Protein AF-A0A3D1DGH7-F1 (afdb_monomer)

pLDDT: mean 89.01, std 10.64, range [47.62, 97.88]

Solvent-accessible surface area (backbone atoms only — not comparable to full-atom values): 8195 Å² total; per-residue (Å²): 130,87,53,72,66,58,54,51,52,53,53,51,53,52,49,51,53,50,54,52,51,50,49,55,61,70,40,53,89,80,50,57,68,68,59,50,53,54,52,52,51,52,50,51,51,48,53,52,53,51,48,69,57,46,53,30,54,73,70,32,70,69,48,31,49,52,50,51,40,53,49,51,52,54,52,47,53,53,50,25,61,77,70,55,45,67,74,45,53,69,57,52,50,50,52,54,49,41,50,51,51,46,40,50,25,57,70,72,54,30,69,90,38,70,58,44,70,44,46,59,60,51,42,52,51,46,48,55,61,68,44,57,86,67,65,70,74,81,89,57,89,76,79,124

Sequence (144 aa):
MAHPLSVTIVVGVVAGLVVSGAFIVALKRRISDDIYHAAFRRWRSWCWLVGVIFLPVLAGALPTMLAVMVLSLLCFREYARATGLFREKTICAVVSLGILLVAFAAVDHWQDDRLFFALGPLVGALIVVVSIPSDRPRGFIQRV

Secondary structure (DSSP, 8-state):
---HHHHHHHHHHHHHHHHHHHHHHHHTTTS-HHHHHHHHHHHHHHHHHHHHHHHHHHH-HHHHHHHHHHHHHHHHHHHHHHHSGGG-HHHHHHHHHHHHHHHHHHHTTTTSSHHHHHHHHHHHHHHHHHHGGG---TTS----

Foldseek 3Di:
DDDPVVVVVLVVLVVVLVVQVVVLVVCCVVDDPVVSVVSVVVSVVSVVVCCLQVVQVVVDQLSNLVSVLVVQLVVVVVVCVVVVVVVVVVLVVLSNVLSVQLSVCSVVVCVVPCCNVVSVVVSVVVSVVVCVVVDDCPPPPPPD

Radius of gyration: 22.81 Å; Cα contacts (8 Å, |Δi|>4): 65; chains: 1; bounding box: 40×58×62 Å

Mean predicted aligned error: 7.16 Å

Structure (mmCIF, N/CA/C/O backbone):
data_AF-A0A3D1DGH7-F1
#
_entry.id   AF-A0A3D1DGH7-F1
#
loop_
_atom_site.group_PDB
_atom_site.id
_atom_site.type_symbol
_atom_site.label_atom_id
_atom_site.label_alt_id
_atom_site.label_comp_id
_atom_site.label_asym_id
_atom_site.label_entity_id
_atom_site.label_seq_id
_atom_site.pdbx_PDB_ins_code
_atom_site.Cartn_x
_atom_site.Cartn_y
_atom_site.Cartn_z
_atom_site.occupancy
_atom_site.B_iso_or_equiv
_atom_site.auth_seq_id
_atom_site.auth_comp_id
_atom_site.auth_asym_id
_atom_site.auth_atom_id
_atom_site.pdbx_PDB_model_num
ATOM 1 N N . MET A 1 1 ? 4.774 -23.389 4.382 1.00 47.62 1 MET A N 1
ATOM 2 C CA . MET A 1 1 ? 4.730 -23.418 5.862 1.00 47.62 1 MET A CA 1
ATOM 3 C C . MET A 1 1 ? 4.696 -21.977 6.350 1.00 47.62 1 MET A C 1
ATOM 5 O O . MET A 1 1 ? 5.500 -21.194 5.861 1.00 47.62 1 MET A O 1
ATOM 9 N N . ALA A 1 2 ? 3.736 -21.589 7.196 1.00 61.38 2 ALA A N 1
ATOM 10 C CA . ALA A 1 2 ? 3.650 -20.209 7.683 1.00 61.38 2 ALA A CA 1
ATOM 11 C C . ALA A 1 2 ? 4.898 -19.876 8.516 1.00 61.38 2 ALA A C 1
ATOM 13 O O . ALA A 1 2 ? 5.237 -20.617 9.437 1.00 61.38 2 ALA A O 1
ATOM 14 N N . HIS A 1 3 ? 5.602 -18.800 8.161 1.00 72.81 3 HIS A N 1
ATOM 15 C CA . HIS A 1 3 ? 6.786 -18.361 8.895 1.00 72.81 3 HIS A CA 1
ATOM 16 C C . HIS A 1 3 ? 6.374 -17.993 10.334 1.00 72.81 3 HIS A C 1
ATOM 18 O O . HIS A 1 3 ? 5.372 -17.299 10.506 1.00 72.81 3 HIS A O 1
ATOM 24 N N . PRO A 1 4 ? 7.114 -18.396 11.381 1.00 81.88 4 PRO A N 1
ATOM 25 C CA . PRO A 1 4 ? 6.707 -18.163 12.774 1.00 81.88 4 PRO A CA 1
ATOM 26 C C . PRO A 1 4 ? 6.418 -16.683 13.068 1.00 81.88 4 PRO A C 1
ATOM 28 O O . PRO A 1 4 ? 5.487 -16.353 13.795 1.00 81.88 4 PRO A O 1
ATOM 31 N N . LEU A 1 5 ? 7.156 -15.779 12.417 1.00 84.62 5 LEU A N 1
ATOM 32 C CA . LEU A 1 5 ? 6.929 -14.336 12.506 1.00 84.62 5 LEU A CA 1
ATOM 33 C C . LEU A 1 5 ? 5.546 -13.891 11.996 1.00 84.62 5 LEU A C 1
ATOM 35 O O . LEU A 1 5 ? 4.919 -13.045 12.629 1.00 84.62 5 LEU A O 1
ATOM 39 N N . SER A 1 6 ? 5.058 -14.431 10.871 1.00 84.19 6 SER A N 1
ATOM 40 C CA . SER A 1 6 ? 3.774 -13.993 10.305 1.00 84.19 6 SER A CA 1
ATOM 41 C C . SER A 1 6 ? 2.611 -14.403 11.202 1.00 84.19 6 SER A C 1
ATOM 43 O O . SER A 1 6 ? 1.697 -13.610 11.418 1.00 84.19 6 SER A O 1
ATOM 45 N N . VAL A 1 7 ? 2.693 -15.590 11.806 1.00 86.75 7 VAL A N 1
ATOM 46 C CA . VAL A 1 7 ? 1.722 -16.056 12.803 1.00 86.75 7 VAL A CA 1
ATOM 47 C C . VAL A 1 7 ? 1.716 -15.131 14.020 1.00 86.75 7 VAL A C 1
ATOM 49 O O . VAL A 1 7 ? 0.651 -14.667 14.419 1.00 86.75 7 VAL A O 1
ATOM 52 N N . THR A 1 8 ? 2.888 -14.795 14.569 1.00 90.62 8 THR A N 1
ATOM 53 C CA . THR A 1 8 ? 2.998 -13.898 15.732 1.00 90.62 8 THR A CA 1
ATOM 54 C C . THR A 1 8 ? 2.403 -12.519 15.457 1.00 90.62 8 THR A C 1
ATOM 56 O O . THR A 1 8 ? 1.657 -11.999 16.286 1.00 90.62 8 THR A O 1
ATOM 59 N N . ILE A 1 9 ? 2.681 -11.935 14.287 1.00 91.25 9 ILE A N 1
ATOM 60 C CA . ILE A 1 9 ? 2.130 -10.629 13.898 1.00 91.25 9 ILE A CA 1
ATOM 61 C C . ILE A 1 9 ? 0.606 -10.702 13.794 1.00 91.25 9 ILE A C 1
ATOM 63 O O . ILE A 1 9 ? -0.090 -9.858 14.359 1.00 91.25 9 ILE A O 1
ATOM 67 N N . VAL A 1 10 ? 0.077 -11.712 13.102 1.00 91.94 10 VAL A N 1
ATOM 68 C CA . VAL A 1 10 ? -1.368 -11.847 12.887 1.00 91.94 10 VAL A CA 1
ATOM 69 C C . VAL A 1 10 ? -2.093 -12.047 14.212 1.00 91.94 10 VAL A C 1
ATOM 71 O O . VAL A 1 10 ? -3.051 -11.328 14.494 1.00 91.94 10 VAL A O 1
ATOM 74 N N . VAL A 1 11 ? -1.608 -12.957 15.058 1.00 93.38 11 VAL A N 1
ATOM 75 C CA . VAL A 1 11 ? -2.185 -13.206 16.385 1.00 93.38 11 VAL A CA 1
ATOM 76 C C . VAL A 1 11 ? -2.110 -11.952 17.253 1.00 93.38 11 VAL A C 1
ATOM 78 O O . VAL A 1 11 ? -3.110 -11.589 17.865 1.00 93.38 11 VAL A O 1
ATOM 81 N N . GLY A 1 12 ? -0.972 -11.253 17.272 1.00 94.69 12 GLY A N 1
ATOM 82 C CA . GLY A 1 12 ? -0.799 -10.028 18.053 1.00 94.69 12 GLY A CA 1
ATOM 83 C C . GLY A 1 12 ? -1.758 -8.913 17.633 1.00 94.69 12 GLY A C 1
ATOM 84 O O . GLY A 1 12 ? -2.406 -8.298 18.481 1.00 94.69 12 GLY A O 1
ATOM 85 N N . VAL A 1 13 ? -1.911 -8.682 16.327 1.00 94.94 13 VAL A N 1
ATOM 86 C CA . VAL A 1 13 ? -2.826 -7.658 15.800 1.00 94.94 13 VAL A CA 1
ATOM 87 C C . VAL A 1 13 ? -4.285 -8.029 16.069 1.00 94.94 13 VAL A C 1
ATOM 89 O O . VAL A 1 13 ? -5.056 -7.180 16.521 1.00 94.94 13 VAL A O 1
ATOM 92 N N . VAL A 1 14 ? -4.672 -9.290 15.855 1.00 94.50 14 VAL A N 1
ATOM 93 C CA . VAL A 1 14 ? -6.036 -9.763 16.140 1.00 94.50 14 VAL A CA 1
ATOM 94 C C . VAL A 1 14 ? -6.341 -9.657 17.634 1.00 94.50 14 VAL A C 1
ATOM 96 O O . VAL A 1 14 ? -7.384 -9.118 18.001 1.00 94.50 14 VAL A O 1
ATOM 99 N N . ALA A 1 15 ? -5.421 -10.081 18.502 1.00 95.25 15 ALA A N 1
ATOM 100 C CA . ALA A 1 15 ? -5.565 -9.942 19.948 1.00 95.25 15 ALA A CA 1
ATOM 101 C C . ALA A 1 15 ? -5.713 -8.469 20.357 1.00 95.25 15 ALA A C 1
ATOM 103 O O . ALA A 1 15 ? -6.616 -8.137 21.122 1.00 95.25 15 ALA A O 1
ATOM 104 N N . GLY A 1 16 ? -4.904 -7.566 19.795 1.00 94.81 16 GLY A N 1
ATOM 105 C CA . GLY A 1 16 ? -5.017 -6.126 20.036 1.00 94.81 16 GLY A CA 1
ATOM 106 C C . GLY A 1 16 ? -6.376 -5.547 19.622 1.00 94.81 16 GLY A C 1
ATOM 107 O O . GLY A 1 16 ? -6.968 -4.760 20.365 1.00 94.81 16 GLY A O 1
ATOM 108 N N . LEU A 1 17 ? -6.924 -5.966 18.476 1.00 95.25 17 LEU A N 1
ATOM 109 C CA . LEU A 1 17 ? -8.265 -5.559 18.034 1.00 95.25 17 LEU A CA 1
ATOM 110 C C . LEU A 1 17 ? -9.369 -6.101 18.948 1.00 95.25 17 LEU A C 1
ATOM 112 O O . LEU A 1 17 ? -10.305 -5.367 19.267 1.00 95.25 17 LEU A O 1
ATOM 116 N N . VAL A 1 18 ? -9.259 -7.351 19.398 1.00 95.62 18 VAL A N 1
ATOM 117 C CA . VAL A 1 18 ? -10.230 -7.963 20.316 1.00 95.62 18 VAL A CA 1
ATOM 118 C C . VAL A 1 18 ? -10.194 -7.273 21.678 1.00 95.62 18 VAL A C 1
ATOM 120 O O . VAL A 1 18 ? -11.240 -6.871 22.181 1.00 95.62 18 VAL A O 1
ATOM 123 N N . VAL A 1 19 ? -9.004 -7.069 22.250 1.00 96.50 19 VAL A N 1
ATOM 124 C CA . VAL A 1 19 ? -8.829 -6.405 23.552 1.00 96.50 19 VAL A CA 1
ATOM 125 C C . VAL A 1 19 ? -9.321 -4.961 23.497 1.00 96.50 19 VAL A C 1
ATOM 127 O O . VAL A 1 19 ? -10.076 -4.538 24.371 1.00 96.50 19 VAL A O 1
ATOM 130 N N . SER A 1 20 ? -8.960 -4.206 22.454 1.00 93.81 20 SER A N 1
ATOM 131 C CA . SER A 1 20 ? -9.435 -2.825 22.294 1.00 93.81 20 SER A CA 1
ATOM 132 C C . SER A 1 20 ? -10.952 -2.749 22.100 1.00 93.81 20 SER A C 1
ATOM 134 O O . SER A 1 20 ? -11.599 -1.909 22.722 1.00 93.81 20 SER A O 1
ATOM 136 N N . GLY A 1 21 ? -11.543 -3.655 21.315 1.00 93.56 21 GLY A N 1
ATOM 137 C CA . GLY A 1 21 ? -12.995 -3.745 21.142 1.00 93.56 21 GLY A CA 1
ATOM 138 C C . GLY A 1 21 ? -13.716 -4.081 22.449 1.00 93.56 21 GLY A C 1
ATOM 139 O O . GLY A 1 21 ? -14.680 -3.407 22.815 1.00 93.56 21 GLY A O 1
ATOM 140 N N . ALA A 1 22 ? -13.210 -5.064 23.199 1.00 94.31 22 ALA A N 1
ATOM 141 C CA . ALA A 1 22 ? -13.740 -5.439 24.507 1.00 94.31 22 ALA A CA 1
ATOM 142 C C . ALA A 1 22 ? -13.673 -4.272 25.503 1.00 94.31 22 ALA A C 1
ATOM 144 O O . ALA A 1 22 ? -14.641 -4.015 26.218 1.00 94.31 22 ALA A O 1
ATOM 145 N N . PHE A 1 23 ? -12.570 -3.519 25.506 1.00 94.12 23 PHE A N 1
ATOM 146 C CA . PHE A 1 23 ? -12.403 -2.350 26.367 1.00 94.12 23 PHE A CA 1
ATOM 147 C C . PHE A 1 23 ? -13.393 -1.227 26.026 1.00 94.12 23 PHE A C 1
ATOM 149 O O . PHE A 1 23 ? -14.012 -0.659 26.926 1.00 94.12 23 PHE A O 1
ATOM 156 N N . ILE A 1 24 ? -13.615 -0.952 24.735 1.00 92.75 24 ILE A N 1
ATOM 157 C CA . ILE A 1 24 ? -14.610 0.034 24.278 1.00 92.75 24 ILE A CA 1
ATOM 158 C C . ILE A 1 24 ? -16.019 -0.360 24.742 1.00 92.75 24 ILE A C 1
ATOM 160 O O . ILE A 1 24 ? -16.752 0.478 25.267 1.00 92.75 24 ILE A O 1
ATOM 164 N N . VAL A 1 25 ? -16.395 -1.635 24.600 1.00 92.88 25 VAL A N 1
ATOM 165 C CA . VAL A 1 25 ? -17.708 -2.138 25.040 1.00 92.88 25 VAL A CA 1
ATOM 166 C C . VAL A 1 25 ? -17.848 -2.082 26.563 1.00 92.88 25 VAL A C 1
ATOM 168 O O . VAL A 1 25 ? -18.885 -1.644 27.063 1.00 92.88 25 VAL A O 1
ATOM 171 N N . ALA A 1 26 ? -16.808 -2.458 27.312 1.00 92.88 26 ALA A N 1
ATOM 172 C CA . ALA A 1 26 ? -16.805 -2.408 28.774 1.00 92.88 26 ALA A CA 1
ATOM 173 C C . ALA A 1 26 ? -16.954 -0.974 29.312 1.00 92.88 26 ALA A C 1
ATOM 175 O O . ALA A 1 26 ? -17.632 -0.746 30.316 1.00 92.88 26 ALA A O 1
ATOM 176 N N . LEU A 1 27 ? -16.369 0.007 28.621 1.00 92.12 27 LEU A N 1
ATOM 177 C CA . LEU A 1 27 ? -16.458 1.417 28.989 1.00 92.12 27 LEU A CA 1
ATOM 178 C C . LEU A 1 27 ? -17.777 2.086 28.602 1.00 92.12 27 LEU A C 1
ATOM 180 O O . LEU A 1 27 ? -18.009 3.198 29.066 1.00 92.12 27 LEU A O 1
ATOM 184 N N . LYS A 1 28 ? -18.669 1.432 27.845 1.00 90.25 28 LYS A N 1
ATOM 185 C CA . LYS A 1 28 ? -19.933 2.022 27.362 1.00 90.25 28 LYS A CA 1
ATOM 186 C C . LYS A 1 28 ? -20.753 2.711 28.459 1.00 90.25 28 LYS A C 1
ATOM 188 O O . LYS A 1 28 ? -21.350 3.744 28.212 1.00 90.25 28 LYS A O 1
ATOM 193 N N . ARG A 1 29 ? -20.780 2.155 29.677 1.00 88.94 29 ARG A N 1
ATOM 194 C CA . ARG A 1 29 ? -21.533 2.724 30.815 1.00 88.94 29 ARG A CA 1
ATOM 195 C C . ARG A 1 29 ? -20.802 3.847 31.563 1.00 88.94 29 ARG A C 1
ATOM 197 O O . ARG A 1 29 ? -21.394 4.456 32.445 1.00 88.94 29 ARG A O 1
ATOM 204 N N . ARG A 1 30 ? -19.517 4.073 31.278 1.00 89.94 30 ARG A N 1
ATOM 205 C CA . ARG A 1 30 ? -18.646 5.034 31.980 1.00 89.94 30 ARG A CA 1
ATOM 206 C C . ARG A 1 30 ? -18.278 6.263 31.146 1.00 89.94 30 ARG A C 1
ATOM 208 O O . ARG A 1 30 ? -17.662 7.174 31.688 1.00 89.94 30 ARG A O 1
ATOM 215 N N . ILE A 1 31 ? -18.605 6.284 29.856 1.00 91.06 31 ILE A N 1
ATOM 216 C CA . ILE A 1 31 ? -18.267 7.373 28.928 1.00 91.06 31 ILE A CA 1
ATOM 217 C C . ILE A 1 31 ? -19.531 7.929 28.275 1.00 91.06 31 ILE A C 1
ATOM 219 O O . ILE A 1 31 ? -20.557 7.253 28.251 1.00 91.06 31 ILE A O 1
ATOM 223 N N . SER A 1 32 ? -19.460 9.153 27.743 1.00 90.56 32 SER A N 1
ATOM 224 C CA . SER A 1 32 ? -20.572 9.720 26.976 1.00 90.56 32 SER A CA 1
ATOM 225 C C . SER A 1 32 ? -20.784 8.960 25.666 1.00 90.56 32 SER A C 1
ATOM 227 O O . SER A 1 32 ? -19.839 8.413 25.080 1.00 90.56 32 SER A O 1
ATOM 229 N N . ASP A 1 33 ? -22.027 8.959 25.182 1.00 90.38 33 ASP A N 1
ATOM 230 C CA . ASP A 1 33 ? -22.387 8.262 23.948 1.00 90.38 33 ASP A CA 1
ATOM 231 C C . ASP A 1 33 ? -21.597 8.775 22.736 1.00 90.38 33 ASP A C 1
ATOM 233 O O . ASP A 1 33 ? -21.174 7.965 21.907 1.00 90.38 33 ASP A O 1
ATOM 237 N N . ASP A 1 34 ? -21.304 10.076 22.667 1.00 92.31 34 ASP A N 1
ATOM 238 C CA . ASP A 1 34 ? -20.511 10.670 21.583 1.00 92.31 34 ASP A CA 1
ATOM 239 C C . ASP A 1 34 ? -19.095 10.082 21.513 1.00 92.31 34 ASP A C 1
ATOM 241 O O . ASP A 1 34 ? -18.621 9.684 20.443 1.00 92.31 34 ASP A O 1
ATOM 245 N N . ILE A 1 35 ? -18.428 9.964 22.668 1.00 91.12 35 ILE A N 1
ATOM 246 C CA . ILE A 1 35 ? -17.076 9.401 22.763 1.00 91.12 35 ILE A CA 1
A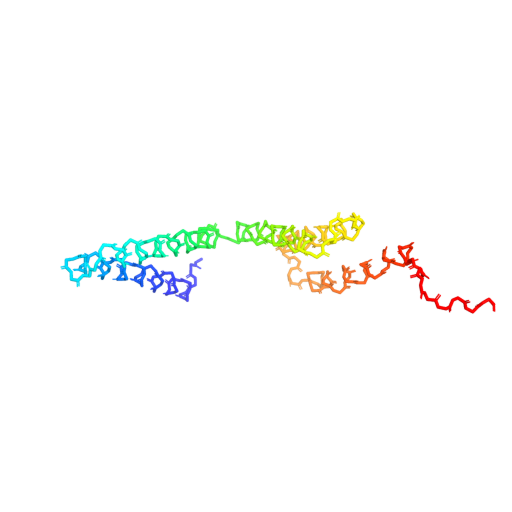TOM 247 C C . ILE A 1 35 ? -17.108 7.913 22.409 1.00 91.12 35 ILE A C 1
ATOM 249 O O . ILE A 1 35 ? -16.256 7.444 21.649 1.00 91.12 35 ILE A O 1
ATOM 253 N N . TYR A 1 36 ? -18.108 7.175 22.901 1.00 92.94 36 TYR A N 1
ATOM 254 C CA . TYR A 1 36 ? -18.289 5.764 22.564 1.00 92.94 36 TYR A CA 1
ATOM 255 C C . TYR A 1 36 ? -18.464 5.564 21.053 1.00 92.94 36 TYR A C 1
ATOM 257 O O . TYR A 1 36 ? -17.777 4.735 20.455 1.00 92.94 36 TYR A O 1
ATOM 265 N N . HIS A 1 37 ? -19.334 6.346 20.407 1.00 92.56 37 HIS A N 1
ATOM 266 C CA . HIS A 1 37 ? -19.611 6.221 18.974 1.00 92.56 37 HIS A CA 1
ATOM 267 C C . HIS A 1 37 ? -18.391 6.592 18.125 1.00 92.56 37 HIS A C 1
ATOM 269 O O . HIS A 1 37 ? -18.108 5.917 17.128 1.00 92.56 37 HIS A O 1
ATOM 275 N N . ALA A 1 38 ? -17.634 7.620 18.517 1.00 93.88 38 ALA A N 1
ATOM 276 C CA . ALA A 1 38 ? -16.388 7.992 17.854 1.00 93.88 38 ALA A CA 1
ATOM 277 C C . ALA A 1 38 ? -15.319 6.891 17.984 1.00 93.88 38 ALA A C 1
ATOM 279 O O . ALA A 1 38 ? -14.721 6.486 16.979 1.00 93.88 38 ALA A O 1
ATOM 280 N N . ALA A 1 39 ? -15.119 6.356 19.193 1.00 93.38 39 ALA A N 1
ATOM 281 C CA . ALA A 1 39 ? -14.173 5.273 19.455 1.00 93.38 39 ALA A CA 1
ATOM 282 C C . ALA A 1 39 ? -14.548 3.998 18.688 1.00 93.38 39 ALA A C 1
ATOM 284 O O . ALA A 1 39 ? -13.706 3.412 18.005 1.00 93.38 39 ALA A O 1
ATOM 285 N N . PHE A 1 40 ? -15.824 3.612 18.722 1.00 94.06 40 PHE A N 1
ATOM 286 C CA . PHE A 1 40 ? -16.324 2.432 18.025 1.00 94.06 40 PHE A CA 1
ATOM 287 C C . PHE A 1 40 ? -16.216 2.572 16.502 1.00 94.06 40 PHE A C 1
ATOM 289 O O . PHE A 1 40 ? -15.829 1.626 15.815 1.00 94.06 40 PHE A O 1
ATOM 296 N N . ARG A 1 41 ? -16.475 3.769 15.952 1.00 95.00 41 ARG A N 1
ATOM 297 C CA . ARG A 1 41 ? -16.282 4.046 14.520 1.00 95.00 41 ARG A CA 1
ATOM 298 C C . ARG A 1 41 ? -14.821 3.874 14.114 1.00 95.00 41 ARG A C 1
ATOM 300 O O . ARG A 1 41 ? -14.562 3.239 13.095 1.00 95.00 41 ARG A O 1
ATOM 307 N N . ARG A 1 42 ? -13.879 4.386 14.912 1.00 95.62 42 ARG A N 1
ATOM 308 C CA . ARG A 1 42 ? -12.437 4.251 14.657 1.00 95.62 42 ARG A CA 1
ATOM 309 C C . ARG A 1 42 ? -11.978 2.799 14.762 1.00 95.62 42 ARG A C 1
ATOM 311 O O . ARG A 1 42 ? -11.268 2.339 13.874 1.00 95.62 42 ARG A O 1
ATOM 318 N N . TRP A 1 43 ? -12.411 2.078 15.795 1.00 96.25 43 TRP A N 1
ATOM 319 C CA . TRP A 1 43 ? -12.129 0.649 15.956 1.00 96.25 43 TRP A CA 1
ATOM 320 C C . TRP A 1 43 ? -12.628 -0.155 14.752 1.00 96.25 43 TRP A C 1
ATOM 322 O O . TRP A 1 43 ? -11.857 -0.893 14.146 1.00 96.25 43 TRP A O 1
ATOM 332 N N . ARG A 1 44 ? -13.870 0.081 14.313 1.00 96.19 44 ARG A N 1
ATOM 333 C CA . ARG A 1 44 ? -14.434 -0.572 13.126 1.00 96.19 44 ARG A CA 1
ATOM 334 C C . ARG A 1 44 ? -13.630 -0.269 11.859 1.00 96.19 44 ARG A C 1
ATOM 336 O O . ARG A 1 44 ? -13.413 -1.175 11.060 1.00 96.19 44 ARG A O 1
ATOM 343 N N . SER A 1 45 ? -13.167 0.969 11.675 1.00 96.81 45 SER A N 1
ATOM 344 C CA . SER A 1 45 ? -12.285 1.321 10.552 1.00 96.81 45 SER A CA 1
ATOM 345 C C . SER A 1 45 ? -10.955 0.564 10.600 1.00 96.81 45 SER A C 1
ATOM 347 O O . SER A 1 45 ? -10.494 0.092 9.565 1.00 96.81 45 SER A O 1
ATOM 349 N N . TRP A 1 46 ? -10.360 0.395 11.784 1.00 96.69 46 TRP A N 1
ATOM 350 C CA . TRP A 1 46 ? -9.149 -0.414 11.954 1.00 96.69 46 TRP A CA 1
ATOM 351 C C . TRP A 1 46 ? -9.387 -1.896 11.671 1.00 96.69 46 TRP A C 1
ATOM 353 O O . TRP A 1 46 ? -8.553 -2.511 11.016 1.00 96.69 46 TRP A O 1
ATOM 363 N N . CYS A 1 47 ? -10.525 -2.461 12.085 1.00 95.31 47 CYS A N 1
ATOM 364 C CA . CYS A 1 47 ? -10.886 -3.837 11.737 1.00 95.31 47 CYS A CA 1
ATOM 365 C C . CYS A 1 47 ? -10.962 -4.034 10.220 1.00 95.31 47 CYS A C 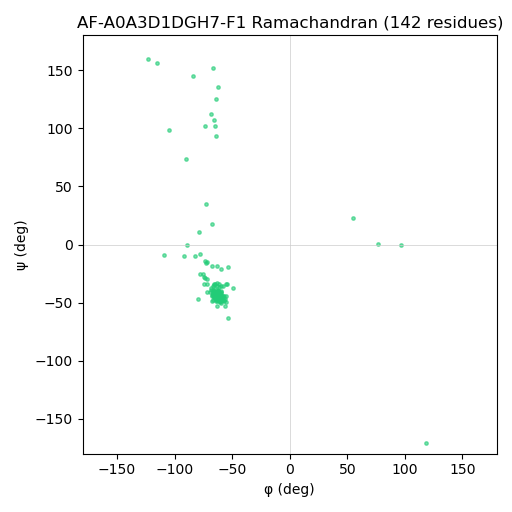1
ATOM 367 O O . CYS A 1 47 ? -10.413 -5.003 9.702 1.00 95.31 47 CYS A O 1
ATOM 369 N N . TRP A 1 48 ? -11.591 -3.095 9.504 1.00 97.00 48 TRP A N 1
ATOM 370 C CA . TRP A 1 48 ? -11.631 -3.122 8.042 1.00 97.00 48 TRP A CA 1
ATOM 371 C C . TRP A 1 48 ? -10.241 -3.003 7.422 1.00 97.00 48 TRP A C 1
ATOM 373 O O . TRP A 1 48 ? -9.903 -3.796 6.550 1.00 97.00 48 TRP A O 1
ATOM 383 N N . LEU A 1 49 ? -9.422 -2.057 7.889 1.00 94.00 49 LEU A N 1
ATOM 384 C CA . LEU A 1 49 ? -8.067 -1.848 7.379 1.00 94.00 49 LEU A CA 1
ATOM 385 C C . LEU A 1 49 ? -7.200 -3.097 7.573 1.00 94.00 49 LEU A C 1
ATOM 387 O O . LEU A 1 49 ? -6.571 -3.560 6.626 1.00 94.00 49 LEU A O 1
ATOM 391 N N . VAL A 1 50 ? -7.210 -3.678 8.775 1.00 94.81 50 VAL A N 1
ATOM 392 C CA . VAL A 1 50 ? -6.474 -4.914 9.072 1.00 94.81 50 VAL A CA 1
ATOM 393 C C . VAL A 1 50 ? -6.980 -6.061 8.208 1.00 94.81 50 VAL A C 1
ATOM 395 O O . VAL A 1 50 ? -6.166 -6.769 7.626 1.00 94.81 50 VAL A O 1
ATOM 398 N N . GLY A 1 51 ? -8.298 -6.222 8.066 1.00 93.12 51 GLY A N 1
ATOM 399 C CA . GLY A 1 51 ? -8.880 -7.251 7.206 1.00 93.12 51 GLY A CA 1
ATOM 400 C C . GLY A 1 51 ? -8.424 -7.121 5.752 1.00 93.12 51 GLY A C 1
ATOM 401 O O . GLY A 1 51 ? -7.956 -8.094 5.170 1.00 93.12 51 GLY A O 1
ATOM 402 N N . VAL A 1 52 ? -8.483 -5.914 5.187 1.00 94.75 52 VAL A N 1
ATOM 403 C CA . VAL A 1 52 ? -8.070 -5.637 3.800 1.00 94.75 52 VAL A CA 1
ATOM 404 C C . VAL A 1 52 ? -6.580 -5.908 3.573 1.00 94.75 52 VAL A C 1
ATOM 406 O O . VAL A 1 52 ? -6.213 -6.346 2.488 1.00 94.75 52 VAL A O 1
ATOM 409 N N . ILE A 1 53 ? -5.724 -5.691 4.576 1.00 92.38 53 ILE A N 1
ATOM 410 C CA . ILE A 1 53 ? -4.285 -5.981 4.477 1.00 92.38 53 ILE A CA 1
ATOM 411 C C . ILE A 1 53 ? -4.003 -7.473 4.680 1.00 92.38 53 ILE A C 1
ATOM 413 O O . ILE A 1 53 ? -3.245 -8.069 3.922 1.00 92.38 53 ILE A O 1
ATOM 417 N N . PHE A 1 54 ? -4.589 -8.094 5.703 1.00 92.56 54 PHE A N 1
ATOM 418 C CA . PHE A 1 54 ? -4.265 -9.472 6.075 1.00 92.56 54 PHE A CA 1
ATOM 419 C C . PHE A 1 54 ? -4.851 -10.495 5.113 1.00 92.56 54 PHE A C 1
ATOM 421 O O . PHE A 1 54 ? -4.210 -11.510 4.866 1.00 92.56 54 PHE A O 1
ATOM 428 N N . LEU A 1 55 ? -6.034 -10.244 4.550 1.00 91.75 55 LEU A N 1
ATOM 429 C CA . LEU A 1 55 ? -6.697 -11.176 3.640 1.00 91.75 55 LEU A CA 1
ATOM 430 C C . LEU A 1 55 ? -5.815 -11.560 2.434 1.00 91.75 55 LEU A C 1
ATOM 432 O O . LEU A 1 55 ? -5.588 -12.757 2.254 1.00 91.75 55 LEU A O 1
ATOM 436 N N . PRO A 1 56 ? -5.250 -10.622 1.646 1.00 92.56 56 PRO A N 1
ATOM 437 C CA . PRO A 1 56 ? -4.364 -10.988 0.542 1.00 92.56 56 PRO A CA 1
ATOM 438 C C . PRO A 1 56 ? -3.045 -11.613 1.023 1.00 92.56 56 PRO A C 1
ATOM 440 O O . PRO A 1 56 ? -2.576 -12.562 0.402 1.00 92.56 56 PRO A O 1
ATOM 443 N N . VAL A 1 57 ? -2.489 -11.153 2.151 1.00 90.69 57 VAL A N 1
ATOM 444 C CA . VAL A 1 57 ? -1.236 -11.689 2.721 1.00 90.69 57 VAL A CA 1
ATOM 445 C C . VAL A 1 57 ? -1.379 -13.151 3.139 1.00 90.69 57 VAL A C 1
ATOM 447 O O . VAL A 1 57 ? -0.515 -13.976 2.848 1.00 90.69 57 VAL A O 1
ATOM 450 N N . LEU A 1 58 ? -2.485 -13.491 3.799 1.00 88.69 58 LEU A N 1
ATOM 451 C CA . LEU A 1 58 ? -2.776 -14.853 4.241 1.00 88.69 58 LEU A CA 1
ATOM 452 C C . LEU A 1 58 ? -3.193 -15.770 3.087 1.00 88.69 58 LEU A C 1
ATOM 454 O O . LEU A 1 58 ? -2.948 -16.971 3.159 1.00 88.69 58 LEU A O 1
ATOM 458 N N . ALA A 1 59 ? -3.779 -15.219 2.020 1.00 90.06 59 ALA A N 1
ATOM 459 C CA . ALA A 1 59 ? -4.130 -15.968 0.814 1.00 90.06 59 ALA A CA 1
ATOM 460 C C . ALA A 1 59 ? -2.902 -16.372 -0.029 1.00 90.06 59 ALA A C 1
ATOM 462 O O . ALA A 1 59 ? -3.011 -17.253 -0.881 1.00 90.06 59 ALA A O 1
ATOM 463 N N . GLY A 1 60 ? -1.734 -15.768 0.216 1.00 88.62 60 GLY A N 1
ATOM 464 C CA . GLY A 1 60 ? -0.454 -16.161 -0.374 1.00 88.62 60 GLY A CA 1
ATOM 465 C C . GLY A 1 60 ? 0.201 -15.079 -1.234 1.00 88.62 60 GLY A C 1
ATOM 466 O O . GLY A 1 60 ? -0.227 -13.925 -1.276 1.00 88.62 60 GLY A O 1
ATOM 467 N N . ALA A 1 61 ? 1.271 -15.463 -1.937 1.00 88.88 61 ALA A N 1
ATOM 468 C CA . ALA A 1 61 ? 2.131 -14.532 -2.669 1.00 88.88 61 ALA A CA 1
ATOM 469 C C . ALA A 1 61 ? 1.398 -13.802 -3.807 1.00 88.88 61 ALA A C 1
ATOM 471 O O . ALA A 1 61 ? 1.380 -12.573 -3.833 1.00 88.88 61 ALA A O 1
ATOM 472 N N . LEU A 1 62 ? 0.736 -14.542 -4.702 1.00 91.19 62 LEU A N 1
ATOM 473 C CA . LEU A 1 62 ? 0.048 -13.955 -5.855 1.00 91.19 62 LEU A CA 1
ATOM 474 C C . LEU A 1 62 ? -1.070 -12.968 -5.441 1.00 91.19 62 LEU A C 1
ATOM 476 O O . LEU A 1 62 ? -1.050 -11.834 -5.922 1.00 91.19 62 LEU A O 1
ATOM 480 N N . PRO A 1 63 ? -1.992 -13.302 -4.511 1.00 93.00 63 PRO A N 1
ATOM 481 C CA . PRO A 1 63 ? -2.975 -12.336 -4.012 1.00 93.00 63 PRO A CA 1
ATOM 482 C C . PRO A 1 63 ? -2.345 -11.091 -3.378 1.00 93.00 63 PRO A C 1
ATOM 484 O O . PRO A 1 63 ? -2.860 -9.989 -3.558 1.00 93.00 63 PRO A O 1
ATOM 487 N N . THR A 1 64 ? -1.213 -11.239 -2.682 1.00 92.62 64 THR A N 1
ATOM 488 C CA . THR A 1 64 ? -0.464 -10.108 -2.110 1.00 92.62 64 THR A CA 1
ATOM 489 C C . THR A 1 64 ? 0.082 -9.188 -3.197 1.00 92.62 64 THR A C 1
ATOM 491 O O . THR A 1 64 ? -0.123 -7.977 -3.136 1.00 92.62 64 THR A O 1
ATOM 494 N N . MET A 1 65 ? 0.734 -9.750 -4.217 1.00 93.06 65 MET A N 1
ATOM 495 C CA . MET A 1 65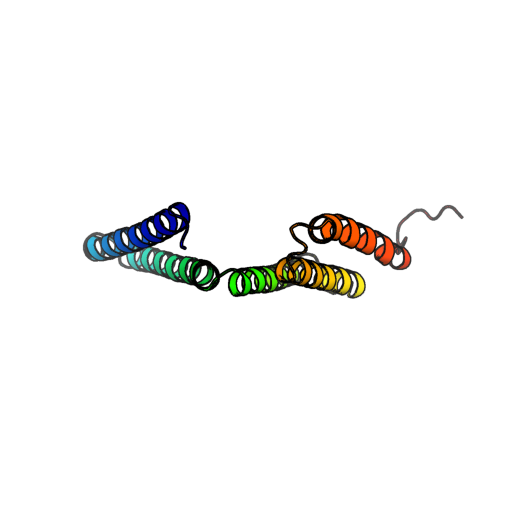 ? 1.289 -8.991 -5.343 1.00 93.06 65 MET A CA 1
ATOM 496 C C . MET A 1 65 ? 0.189 -8.228 -6.090 1.00 93.06 65 MET A C 1
ATOM 498 O O . MET A 1 65 ? 0.332 -7.035 -6.360 1.00 93.06 65 MET A O 1
ATOM 502 N N . LEU A 1 66 ? -0.948 -8.881 -6.352 1.00 94.50 66 LEU A N 1
ATOM 503 C CA . LEU A 1 66 ? -2.098 -8.248 -6.999 1.00 94.50 66 LEU A CA 1
ATOM 504 C C . LEU A 1 66 ? -2.717 -7.147 -6.130 1.00 94.50 66 LEU A C 1
ATOM 506 O O . LEU A 1 66 ? -3.047 -6.080 -6.645 1.00 94.50 66 LEU A O 1
ATOM 510 N N . ALA A 1 67 ? -2.836 -7.361 -4.817 1.00 95.00 67 ALA A N 1
ATOM 511 C CA . ALA A 1 67 ? -3.327 -6.337 -3.897 1.00 95.00 67 ALA A CA 1
ATOM 512 C C . ALA A 1 67 ? -2.417 -5.097 -3.889 1.00 95.00 67 ALA A C 1
ATOM 514 O O . ALA A 1 67 ? -2.916 -3.973 -3.945 1.00 95.00 67 ALA A O 1
ATOM 515 N N . VAL A 1 68 ? -1.092 -5.284 -3.894 1.00 95.12 68 VAL A N 1
ATOM 516 C CA . VAL A 1 68 ? -0.111 -4.187 -3.980 1.00 95.12 68 VAL A CA 1
ATOM 517 C C . VAL A 1 68 ? -0.186 -3.467 -5.328 1.00 95.12 68 VAL A C 1
ATOM 519 O O . VAL A 1 68 ? -0.126 -2.236 -5.362 1.00 95.12 68 VAL A O 1
ATOM 522 N N . MET A 1 69 ? -0.366 -4.196 -6.432 1.00 96.56 69 MET A N 1
ATOM 523 C CA . MET A 1 69 ? -0.561 -3.608 -7.762 1.00 96.56 69 MET A CA 1
ATOM 524 C C . MET A 1 69 ? -1.813 -2.721 -7.796 1.00 96.56 69 MET A C 1
ATOM 526 O O . MET A 1 69 ? -1.746 -1.562 -8.206 1.00 96.56 69 MET A O 1
ATOM 530 N N . VAL A 1 70 ? -2.952 -3.233 -7.318 1.00 97.06 70 VAL A N 1
ATOM 531 C CA . VAL A 1 70 ? -4.215 -2.479 -7.262 1.00 97.06 70 VAL A CA 1
ATOM 532 C C . VAL A 1 70 ? -4.077 -1.256 -6.360 1.00 97.06 70 VAL A C 1
ATOM 534 O O . VAL A 1 70 ? -4.476 -0.159 -6.753 1.00 97.06 70 VAL A O 1
ATOM 537 N N . LEU A 1 71 ? -3.473 -1.412 -5.179 1.00 97.25 71 LEU A N 1
ATOM 538 C CA . LEU A 1 71 ? -3.228 -0.304 -4.261 1.00 97.25 71 LEU A CA 1
ATOM 539 C C . LEU A 1 71 ? -2.359 0.777 -4.913 1.00 97.25 71 LEU A C 1
ATOM 541 O O . LEU A 1 71 ? -2.710 1.951 -4.851 1.00 97.25 71 LEU A O 1
ATOM 545 N N . SER A 1 72 ? -1.287 0.388 -5.605 1.00 97.12 72 SER A N 1
ATOM 546 C CA . SER A 1 72 ? -0.415 1.307 -6.345 1.00 97.12 72 SER A CA 1
ATOM 547 C C . SER A 1 72 ? -1.187 2.115 -7.391 1.00 97.12 72 SER A C 1
ATOM 549 O O . SER A 1 72 ? -1.029 3.333 -7.461 1.00 97.12 72 SER A O 1
ATOM 551 N N . LEU A 1 73 ? -2.073 1.474 -8.161 1.00 97.88 73 LEU A N 1
ATOM 552 C CA . LEU A 1 73 ? -2.916 2.156 -9.151 1.00 97.88 73 LEU A CA 1
ATOM 553 C C . LEU A 1 73 ? -3.902 3.135 -8.497 1.00 97.88 73 LEU A C 1
ATOM 555 O O . LEU A 1 73 ? -4.074 4.254 -8.980 1.00 97.88 73 LEU A O 1
ATOM 559 N N . LEU A 1 74 ? -4.534 2.744 -7.387 1.00 97.69 74 LEU A N 1
ATOM 560 C CA . LEU A 1 74 ? -5.459 3.610 -6.649 1.00 97.69 74 LEU A CA 1
ATOM 561 C C . LEU A 1 74 ? -4.737 4.820 -6.044 1.00 97.69 74 LEU A C 1
ATOM 563 O O . LEU A 1 74 ? -5.212 5.948 -6.184 1.00 97.69 74 LEU A O 1
ATOM 567 N N . CYS A 1 75 ? -3.572 4.604 -5.433 1.00 97.44 75 CYS A N 1
ATOM 568 C CA . CYS A 1 75 ? -2.722 5.668 -4.907 1.00 97.44 75 CYS A CA 1
ATOM 569 C C . CYS A 1 75 ? -2.260 6.611 -6.021 1.00 97.44 75 CYS A C 1
ATOM 571 O O . CYS A 1 75 ? -2.358 7.830 -5.871 1.00 97.44 75 CYS A O 1
ATOM 573 N N . PHE A 1 76 ? -1.824 6.069 -7.162 1.00 97.38 76 PHE A N 1
ATOM 574 C CA . PHE A 1 76 ? -1.423 6.879 -8.308 1.00 97.38 76 PHE A CA 1
ATOM 575 C C . PHE A 1 76 ? -2.586 7.706 -8.861 1.00 97.38 76 PHE A C 1
ATOM 577 O O . PHE A 1 76 ? -2.408 8.874 -9.194 1.00 97.38 76 PHE A O 1
ATOM 584 N N . ARG A 1 77 ? -3.798 7.146 -8.905 1.00 96.50 77 ARG A N 1
ATOM 585 C CA . ARG A 1 77 ? -4.995 7.868 -9.348 1.00 96.50 77 ARG A CA 1
ATOM 586 C C . ARG A 1 77 ? -5.291 9.082 -8.470 1.00 96.50 77 ARG A C 1
ATOM 588 O O . ARG A 1 77 ? -5.574 10.157 -8.999 1.00 96.50 77 ARG A O 1
ATOM 595 N N . GLU A 1 78 ? -5.232 8.928 -7.148 1.00 97.38 78 GLU A N 1
ATOM 596 C CA . GLU A 1 78 ? -5.443 10.053 -6.229 1.00 97.38 78 GLU A CA 1
ATOM 597 C C . GLU A 1 78 ? -4.302 11.073 -6.315 1.00 97.38 78 GLU A C 1
ATOM 599 O O . GLU A 1 78 ? -4.560 12.276 -6.356 1.00 97.38 78 GLU A O 1
ATOM 604 N N . TYR A 1 79 ? -3.055 10.616 -6.454 1.00 96.25 79 TYR A N 1
ATOM 605 C CA . TYR A 1 79 ? -1.902 11.487 -6.685 1.00 96.25 79 TYR A CA 1
ATOM 606 C C . TYR A 1 79 ? -2.048 12.313 -7.972 1.00 96.25 79 TYR A C 1
ATOM 608 O O . TYR A 1 79 ? -1.883 13.535 -7.958 1.00 96.25 79 TYR A O 1
ATOM 616 N N . ALA A 1 80 ? -2.408 11.671 -9.085 1.00 95.94 80 ALA A N 1
ATOM 617 C CA . ALA A 1 80 ? -2.566 12.328 -10.377 1.00 95.94 80 ALA A CA 1
ATOM 618 C C . ALA A 1 80 ? -3.714 13.345 -10.367 1.00 95.94 80 ALA A C 1
ATOM 620 O O . ALA A 1 80 ? -3.624 14.389 -11.014 1.00 95.94 80 ALA A O 1
ATOM 621 N N . ARG A 1 81 ? -4.781 13.067 -9.606 1.00 95.06 81 ARG A N 1
ATOM 622 C CA . ARG A 1 81 ? -5.881 14.008 -9.375 1.00 95.06 81 ARG A CA 1
ATOM 623 C C . ARG A 1 81 ? -5.426 15.211 -8.547 1.00 95.06 81 ARG A C 1
ATOM 625 O O . ARG A 1 81 ? -5.704 16.337 -8.946 1.00 95.06 81 ARG A O 1
ATOM 632 N N . ALA A 1 82 ? -4.733 14.982 -7.433 1.00 95.94 82 ALA A N 1
ATOM 633 C CA . ALA A 1 82 ? -4.312 16.037 -6.509 1.00 95.94 82 ALA A CA 1
ATOM 634 C C . ALA A 1 82 ? -3.286 17.004 -7.125 1.00 95.94 82 ALA A C 1
ATOM 636 O O . ALA A 1 82 ? -3.305 18.194 -6.833 1.00 95.94 82 ALA A O 1
ATOM 637 N N . THR A 1 83 ? -2.412 16.501 -7.997 1.00 94.19 83 THR A N 1
ATOM 638 C CA . THR A 1 83 ? -1.343 17.287 -8.642 1.00 94.19 83 THR A CA 1
ATOM 639 C C . THR A 1 83 ? -1.746 17.900 -9.983 1.00 94.19 83 THR A C 1
ATOM 641 O O . THR A 1 83 ? -1.004 18.701 -10.542 1.00 94.19 83 THR A O 1
ATOM 644 N N . GLY A 1 84 ? -2.899 17.519 -10.540 1.00 91.75 84 GLY A N 1
ATOM 645 C CA . GLY A 1 84 ? -3.284 17.902 -11.901 1.00 91.75 84 GLY A CA 1
ATOM 646 C C . GLY A 1 84 ? -2.577 17.108 -13.008 1.00 91.75 84 GLY A C 1
ATOM 647 O O . GLY A 1 84 ? -2.877 17.327 -14.184 1.00 91.75 84 GLY A O 1
ATOM 648 N N . LEU A 1 85 ? -1.705 16.151 -12.656 1.00 91.56 85 LEU A N 1
ATOM 649 C CA . LEU A 1 85 ? -0.961 15.306 -13.598 1.00 91.56 85 LEU A CA 1
ATOM 650 C C . LEU A 1 85 ? -1.877 14.482 -14.513 1.00 91.56 85 LEU A C 1
ATOM 652 O O . LEU A 1 85 ? -1.467 14.113 -15.605 1.00 91.56 85 LEU A O 1
ATOM 656 N N . PHE A 1 86 ? -3.140 14.258 -14.131 1.00 91.31 86 PHE A N 1
ATOM 657 C CA . PHE A 1 86 ? -4.142 13.585 -14.971 1.00 91.31 86 PHE A CA 1
ATOM 658 C C . PHE A 1 86 ? -4.323 14.208 -16.372 1.00 91.31 86 PHE A C 1
ATOM 660 O O . PHE A 1 86 ? -4.876 13.565 -17.267 1.00 91.31 86 PHE A O 1
ATOM 667 N N . ARG A 1 87 ? -3.896 15.464 -16.567 1.00 89.75 87 ARG A N 1
ATOM 668 C CA . ARG A 1 87 ? -3.898 16.152 -17.867 1.00 89.75 87 ARG A CA 1
ATOM 669 C C . ARG A 1 87 ? -2.792 15.640 -18.798 1.00 89.75 87 ARG A C 1
ATOM 671 O O . ARG A 1 87 ? -2.996 15.608 -20.009 1.00 89.75 87 ARG A O 1
ATOM 678 N N . GLU A 1 88 ? -1.681 15.169 -18.239 1.00 91.88 88 GLU A N 1
ATOM 679 C CA . GLU A 1 88 ? -0.527 14.623 -18.957 1.00 91.88 88 GLU A CA 1
ATOM 680 C C . GLU A 1 88 ? -0.677 13.110 -19.158 1.00 91.88 88 GLU A C 1
ATOM 682 O O . GLU A 1 88 ? -0.025 12.282 -18.515 1.00 91.88 88 GLU A O 1
ATOM 687 N N . LYS A 1 89 ? -1.571 12.732 -20.081 1.00 92.25 89 LYS A N 1
ATOM 688 C CA . LYS A 1 89 ? -1.953 11.329 -20.329 1.00 92.25 89 LYS A CA 1
ATOM 689 C C . LYS A 1 89 ? -0.763 10.421 -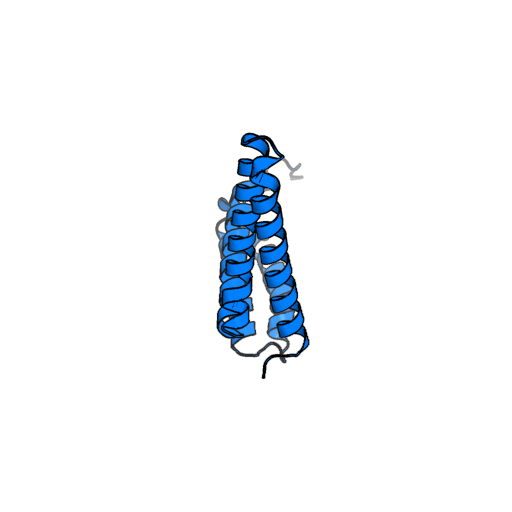20.643 1.00 92.25 89 LYS A C 1
ATOM 691 O O . LYS A 1 89 ? -0.778 9.261 -20.242 1.00 92.25 89 LYS A O 1
ATOM 696 N N . THR A 1 90 ? 0.261 10.940 -21.319 1.00 93.06 90 THR A N 1
ATOM 697 C CA . THR A 1 90 ? 1.478 10.187 -21.657 1.00 93.06 90 THR A CA 1
ATOM 698 C C . THR A 1 90 ? 2.242 9.781 -20.400 1.00 93.06 90 THR A C 1
ATOM 700 O O . THR A 1 90 ? 2.586 8.613 -20.242 1.00 93.06 90 THR A O 1
ATOM 703 N N . ILE A 1 91 ? 2.435 10.712 -19.461 1.00 93.31 91 ILE A N 1
ATOM 704 C CA . ILE A 1 91 ? 3.113 10.432 -18.189 1.00 93.31 91 ILE A CA 1
ATOM 705 C C . ILE A 1 91 ? 2.268 9.460 -17.359 1.00 93.31 91 ILE A C 1
ATOM 707 O O . ILE A 1 91 ? 2.790 8.477 -16.835 1.00 93.31 91 ILE A O 1
ATOM 711 N N . CYS A 1 92 ? 0.947 9.663 -17.300 1.00 95.12 92 CYS A N 1
ATOM 712 C CA . CYS A 1 92 ? 0.045 8.735 -16.615 1.00 95.12 92 CYS A CA 1
ATOM 713 C C . CYS A 1 92 ? 0.086 7.313 -17.189 1.00 95.12 92 CYS A C 1
ATOM 715 O O . CYS A 1 92 ? 0.056 6.349 -16.419 1.00 95.12 92 CYS A O 1
ATOM 717 N N . ALA A 1 93 ? 0.170 7.172 -18.513 1.00 95.50 93 ALA A N 1
ATOM 718 C CA . ALA A 1 93 ? 0.291 5.879 -19.175 1.00 95.50 93 ALA A CA 1
ATOM 719 C C . ALA A 1 93 ? 1.619 5.196 -18.828 1.00 95.50 93 ALA A C 1
ATOM 721 O O . ALA A 1 93 ? 1.609 4.024 -18.460 1.00 95.50 93 ALA A O 1
ATOM 722 N N . VAL A 1 94 ? 2.738 5.930 -18.860 1.00 96.56 94 VAL A N 1
ATOM 723 C CA . VAL A 1 94 ? 4.063 5.397 -18.500 1.00 96.56 94 VAL A CA 1
ATOM 724 C C . VAL A 1 94 ? 4.104 4.918 -17.050 1.00 96.56 94 VAL A C 1
ATOM 726 O O . VAL A 1 94 ? 4.576 3.813 -16.791 1.00 96.56 94 VAL A O 1
ATOM 729 N N . VAL A 1 95 ? 3.573 5.695 -16.102 1.00 96.56 95 VAL A N 1
ATOM 730 C CA . VAL A 1 95 ? 3.559 5.295 -14.684 1.00 96.56 95 VAL A CA 1
ATOM 731 C C . VAL A 1 95 ? 2.674 4.068 -14.468 1.00 96.56 95 VAL A C 1
ATOM 733 O O . VAL A 1 95 ? 3.083 3.126 -13.792 1.00 96.56 95 VAL A O 1
ATOM 736 N N . SER A 1 96 ? 1.486 4.043 -15.077 1.00 97.12 96 SER A N 1
ATOM 737 C CA . SER A 1 96 ? 0.572 2.898 -14.970 1.00 97.12 96 SER A CA 1
ATOM 738 C C . SER A 1 96 ? 1.189 1.636 -15.574 1.00 97.12 96 SER A C 1
ATOM 740 O O . SER A 1 96 ? 1.117 0.569 -14.970 1.00 97.12 96 SER A O 1
ATOM 742 N N . LEU A 1 97 ? 1.858 1.761 -16.724 1.00 97.31 97 LEU A N 1
ATOM 743 C CA . LEU A 1 97 ? 2.615 0.676 -17.342 1.00 97.31 97 LEU A CA 1
ATOM 744 C C . LEU A 1 97 ? 3.747 0.196 -16.427 1.00 97.31 97 LEU A C 1
ATOM 746 O O . LEU A 1 97 ? 3.903 -1.005 -16.246 1.00 97.31 97 LEU A O 1
ATOM 750 N N . GLY A 1 98 ? 4.491 1.111 -15.803 1.00 96.12 98 GLY A N 1
ATOM 751 C CA . GLY A 1 98 ? 5.532 0.771 -14.835 1.00 96.12 98 GLY A CA 1
ATOM 752 C C . GLY A 1 98 ? 5.004 -0.044 -13.653 1.00 96.12 98 GLY A C 1
ATOM 753 O O . GLY A 1 98 ? 5.600 -1.058 -13.301 1.00 96.12 98 GLY A O 1
ATOM 754 N N . ILE A 1 99 ? 3.851 0.337 -13.092 1.00 96.81 99 ILE A N 1
ATOM 755 C CA . ILE A 1 99 ? 3.186 -0.418 -12.014 1.00 96.81 99 ILE A CA 1
ATOM 756 C C . ILE A 1 99 ? 2.848 -1.845 -12.473 1.00 96.81 99 ILE A C 1
ATOM 758 O O . ILE A 1 99 ? 3.110 -2.801 -11.744 1.00 96.81 99 ILE A O 1
ATOM 762 N N . LEU A 1 100 ? 2.301 -2.000 -13.684 1.00 96.19 100 LEU A N 1
ATOM 763 C CA . LEU A 1 100 ? 1.974 -3.315 -14.245 1.00 96.19 100 LEU A CA 1
ATOM 764 C C . LEU A 1 100 ? 3.228 -4.161 -14.482 1.00 96.19 100 LEU A C 1
ATOM 766 O O . LEU A 1 100 ? 3.254 -5.325 -14.101 1.00 96.19 100 LEU A O 1
ATOM 770 N N . LEU A 1 101 ? 4.278 -3.583 -15.068 1.00 94.25 101 LEU A N 1
ATOM 771 C CA . LEU A 1 101 ? 5.534 -4.288 -15.329 1.00 94.25 101 LEU A CA 1
ATOM 772 C C . LEU A 1 101 ? 6.198 -4.763 -14.035 1.00 94.25 101 LEU A C 1
ATOM 774 O O . LEU A 1 101 ? 6.685 -5.887 -13.989 1.00 94.25 101 LEU A O 1
ATOM 778 N N . VAL A 1 102 ? 6.178 -3.950 -12.974 1.00 93.06 102 VAL A N 1
ATOM 779 C CA . VAL A 1 102 ? 6.694 -4.351 -11.655 1.00 93.06 102 VAL A CA 1
ATOM 780 C C . VAL A 1 102 ? 5.878 -5.510 -11.085 1.00 93.06 102 VAL A C 1
ATOM 782 O O . VAL A 1 102 ? 6.457 -6.451 -10.545 1.00 93.06 102 VAL A O 1
ATOM 785 N N . ALA A 1 103 ? 4.552 -5.483 -11.235 1.00 92.38 103 ALA A N 1
ATOM 786 C CA . ALA A 1 103 ? 3.696 -6.583 -10.802 1.00 92.38 103 ALA A CA 1
ATOM 787 C C . ALA A 1 103 ? 3.974 -7.873 -11.591 1.00 92.38 103 ALA A C 1
ATOM 789 O O . ALA A 1 103 ? 4.105 -8.932 -10.984 1.00 92.38 103 ALA A O 1
ATOM 790 N N . PHE A 1 104 ? 4.135 -7.796 -12.915 1.00 90.94 104 PHE A N 1
ATOM 791 C CA . PHE A 1 104 ? 4.505 -8.951 -13.738 1.00 90.94 104 PHE A CA 1
ATOM 792 C C . PHE A 1 104 ? 5.889 -9.497 -13.381 1.00 90.94 104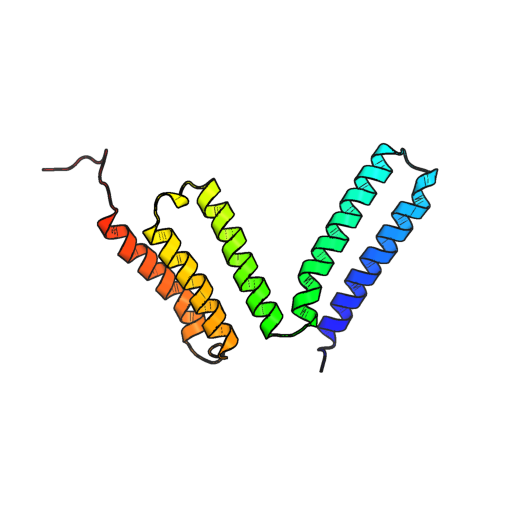 PHE A C 1
ATOM 794 O O . PHE A 1 104 ? 6.027 -10.701 -13.198 1.00 90.94 104 PHE A O 1
ATOM 801 N N . ALA A 1 105 ? 6.884 -8.625 -13.201 1.00 90.12 105 ALA A N 1
ATOM 802 C CA . ALA A 1 105 ? 8.223 -9.030 -12.778 1.00 90.12 105 ALA A CA 1
ATOM 803 C C . ALA A 1 105 ? 8.216 -9.697 -11.391 1.00 90.12 105 ALA A C 1
ATOM 805 O O . ALA A 1 105 ? 8.985 -10.624 -11.150 1.00 90.12 105 ALA A O 1
ATOM 806 N N . ALA A 1 106 ? 7.336 -9.256 -10.486 1.00 87.69 106 ALA A N 1
ATOM 807 C CA . ALA A 1 106 ? 7.154 -9.898 -9.188 1.00 87.69 106 ALA A CA 1
ATOM 808 C C . ALA A 1 106 ? 6.499 -11.286 -9.304 1.00 87.69 106 ALA A C 1
ATOM 810 O O . ALA A 1 106 ? 6.908 -12.205 -8.600 1.00 87.69 106 ALA A O 1
ATOM 811 N N . VAL A 1 107 ? 5.501 -11.443 -10.182 1.00 86.62 107 VAL A N 1
ATOM 812 C CA . VAL A 1 107 ? 4.773 -12.710 -10.375 1.00 86.62 107 VAL A CA 1
ATOM 813 C C . VAL A 1 107 ? 5.625 -13.763 -11.078 1.00 86.62 107 VAL A C 1
ATOM 815 O O . VAL A 1 107 ? 5.588 -14.922 -10.680 1.00 86.62 107 VAL A O 1
ATOM 818 N N . ASP A 1 108 ? 6.405 -13.377 -12.086 1.00 82.38 108 ASP A N 1
ATOM 819 C CA . ASP A 1 108 ? 7.231 -14.306 -12.873 1.00 82.38 108 ASP A CA 1
ATOM 820 C C . ASP A 1 108 ? 8.535 -14.707 -12.155 1.00 82.38 108 ASP A C 1
ATOM 822 O O . ASP A 1 108 ? 9.435 -15.287 -12.750 1.00 82.38 108 ASP A O 1
ATOM 826 N N . HIS A 1 109 ? 8.672 -14.365 -10.868 1.00 72.19 109 HIS A N 1
ATOM 827 C CA . HIS A 1 109 ? 9.876 -14.594 -10.065 1.00 72.19 109 HIS A CA 1
ATOM 828 C C . HIS A 1 109 ? 11.165 -14.007 -10.656 1.00 72.19 109 HIS A C 1
ATOM 830 O O . HIS A 1 109 ? 12.257 -14.334 -10.196 1.00 72.19 109 HIS A O 1
ATOM 836 N N . TRP A 1 110 ? 11.065 -12.997 -11.526 1.00 60.66 110 TRP A N 1
ATOM 837 C CA . TRP A 1 110 ? 12.215 -12.166 -11.898 1.00 60.66 110 TRP A CA 1
ATOM 838 C C . TRP A 1 110 ? 12.696 -11.301 -10.716 1.00 60.66 110 TRP A C 1
ATOM 840 O O . TRP A 1 110 ? 13.380 -10.310 -10.920 1.00 60.66 110 TRP A O 1
ATOM 850 N N . GLN A 1 111 ? 12.323 -11.622 -9.473 1.00 55.06 111 GLN A N 1
ATOM 851 C CA . GLN A 1 111 ? 12.886 -11.045 -8.254 1.00 55.06 111 GLN A CA 1
ATOM 852 C C . GLN A 1 111 ? 14.313 -11.546 -8.001 1.00 55.06 111 GLN A C 1
ATOM 854 O O . GLN A 1 111 ? 15.113 -10.790 -7.452 1.00 55.06 111 GLN A O 1
ATOM 859 N N . ASP A 1 112 ? 14.638 -12.766 -8.446 1.00 62.50 112 ASP A N 1
ATOM 860 C CA . ASP A 1 112 ? 16.019 -13.267 -8.478 1.00 62.50 112 ASP A CA 1
ATOM 861 C C . ASP A 1 112 ? 16.834 -12.604 -9.608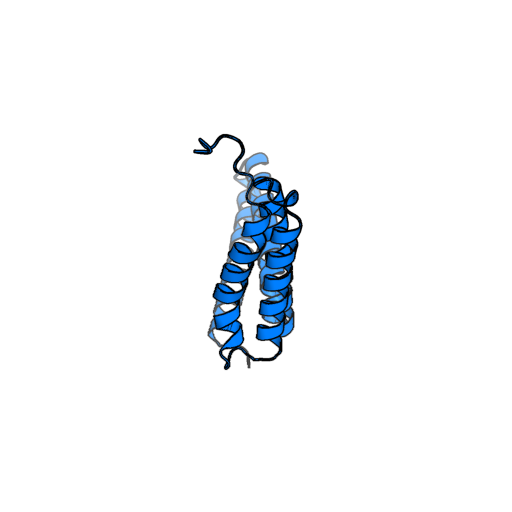 1.00 62.50 112 ASP A C 1
ATOM 863 O O . ASP A 1 112 ? 18.066 -12.618 -9.595 1.00 62.50 112 ASP A O 1
ATOM 867 N N . ASP A 1 113 ? 16.143 -11.939 -10.543 1.00 57.50 113 ASP A N 1
ATOM 868 C CA . ASP A 1 113 ? 16.703 -11.339 -11.742 1.00 57.50 113 ASP A CA 1
ATOM 869 C C . ASP A 1 113 ? 16.577 -9.809 -11.791 1.00 57.50 113 ASP A C 1
ATOM 871 O O . ASP A 1 113 ? 15.768 -9.126 -11.168 1.00 57.50 113 ASP A O 1
ATOM 875 N N . ARG A 1 114 ? 17.467 -9.213 -12.572 1.00 76.62 114 ARG A N 1
ATOM 876 C CA . ARG A 1 114 ? 17.763 -7.775 -12.559 1.00 76.62 114 ARG A CA 1
ATOM 877 C C . ARG A 1 114 ? 16.582 -6.883 -12.952 1.00 76.62 114 ARG A C 1
ATOM 879 O O . ARG A 1 114 ? 16.630 -5.688 -12.669 1.00 76.62 114 ARG A O 1
ATOM 886 N N . LEU A 1 115 ? 15.544 -7.415 -13.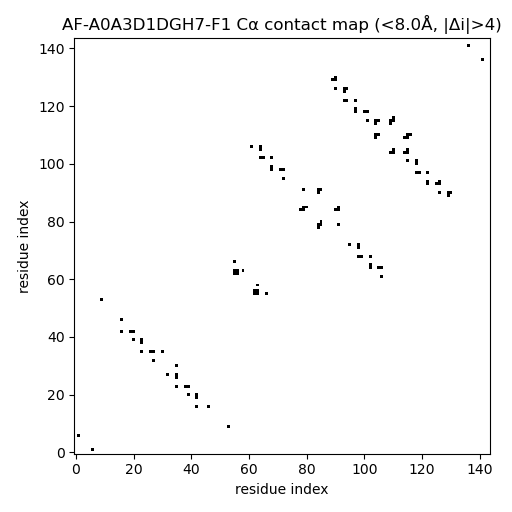608 1.00 82.75 115 LEU A N 1
ATOM 887 C CA . LEU A 1 115 ? 14.459 -6.597 -14.158 1.00 82.75 115 LEU A CA 1
ATOM 888 C C . LEU A 1 115 ? 13.612 -5.945 -13.071 1.00 82.75 115 LEU A C 1
ATOM 890 O O . LEU A 1 115 ? 13.335 -4.758 -13.198 1.00 82.75 115 LEU A O 1
ATOM 894 N N . PHE A 1 116 ? 13.227 -6.660 -12.006 1.00 85.75 116 PHE A N 1
ATOM 895 C CA . PHE A 1 116 ? 12.414 -6.062 -10.939 1.00 85.75 116 PHE A CA 1
ATOM 896 C C . PHE A 1 116 ? 13.094 -4.806 -10.372 1.00 85.75 116 PHE A C 1
ATOM 898 O O . PHE A 1 116 ? 12.474 -3.748 -10.253 1.00 85.75 116 PHE A O 1
ATOM 905 N N . PHE A 1 117 ? 14.403 -4.896 -10.124 1.00 86.69 117 PHE A N 1
ATOM 906 C CA . PHE A 1 117 ? 15.218 -3.774 -9.663 1.00 86.69 117 PHE A C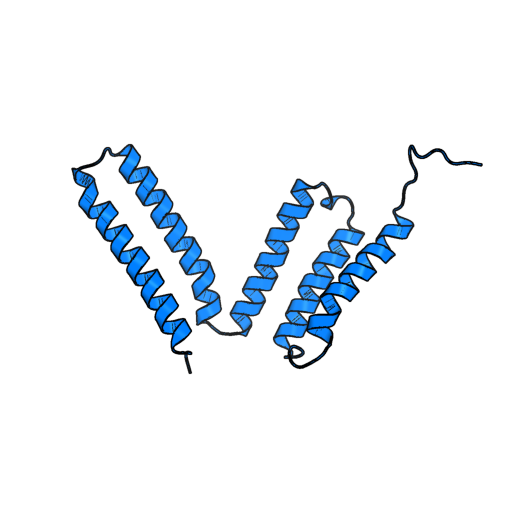A 1
ATOM 907 C C . PHE A 1 117 ? 15.470 -2.716 -10.747 1.00 86.69 117 PHE A C 1
ATOM 909 O O . PHE A 1 117 ? 15.521 -1.528 -10.434 1.00 86.69 117 PHE A O 1
ATOM 916 N N . ALA A 1 118 ? 15.604 -3.112 -12.015 1.00 91.12 118 ALA A N 1
ATOM 917 C CA . ALA A 1 118 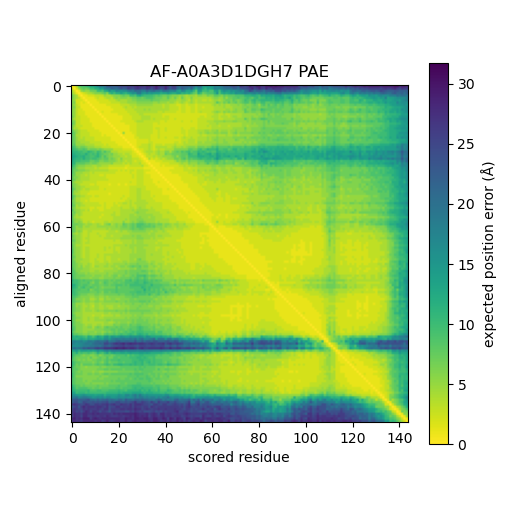? 15.833 -2.196 -13.130 1.00 91.12 118 ALA A CA 1
ATOM 918 C C . ALA A 1 118 ? 14.575 -1.418 -13.547 1.00 91.12 118 ALA A C 1
ATOM 920 O O . ALA A 1 118 ? 14.693 -0.316 -14.077 1.00 91.12 118 ALA A O 1
ATOM 921 N N . LEU A 1 119 ? 13.369 -1.937 -13.303 1.00 92.31 119 LEU A N 1
ATOM 922 C CA . LEU A 1 119 ? 12.123 -1.284 -13.712 1.00 92.31 119 LEU A CA 1
ATOM 923 C C . LEU A 1 119 ? 11.932 0.083 -13.057 1.00 92.31 119 LEU A C 1
ATOM 925 O O . LEU A 1 119 ? 11.470 1.000 -13.726 1.00 92.31 119 LEU A O 1
ATOM 929 N N . GLY A 1 120 ? 12.340 0.257 -11.797 1.00 91.00 120 GLY A N 1
ATOM 930 C CA . GLY A 1 120 ? 12.319 1.560 -11.123 1.00 91.00 120 GLY A CA 1
ATOM 931 C C . GLY A 1 120 ? 13.058 2.652 -11.914 1.00 91.00 120 GLY A C 1
ATOM 932 O O . GLY A 1 120 ? 12.422 3.611 -12.365 1.00 91.00 120 GLY A O 1
ATOM 933 N N . PRO A 1 121 ? 14.381 2.519 -12.135 1.00 94.75 121 PRO A N 1
ATOM 934 C CA . PRO A 1 121 ? 15.136 3.487 -12.923 1.00 94.75 121 PRO A CA 1
ATOM 935 C C . PRO A 1 121 ? 14.726 3.526 -14.402 1.00 94.75 121 PRO A C 1
ATOM 937 O O . PRO A 1 121 ? 14.710 4.613 -14.970 1.00 94.75 121 PRO A O 1
ATOM 940 N N . LEU A 1 122 ? 14.350 2.404 -15.031 1.00 94.62 122 LEU A N 1
ATOM 941 C CA . LEU A 1 122 ? 13.916 2.388 -16.438 1.00 94.62 122 LEU A CA 1
ATOM 942 C C . LEU A 1 122 ? 12.618 3.169 -16.654 1.00 94.62 122 LEU A C 1
ATOM 944 O O . LEU A 1 122 ? 12.532 3.969 -17.583 1.00 94.62 122 LEU A O 1
ATOM 948 N N . VAL A 1 123 ? 11.621 2.981 -15.788 1.00 95.81 123 VAL A N 1
ATOM 949 C CA . VAL A 1 123 ? 10.368 3.747 -15.836 1.00 95.81 123 VAL A CA 1
ATOM 950 C C . VAL A 1 123 ? 10.648 5.215 -15.526 1.00 95.81 123 VAL A C 1
ATOM 952 O O . VAL A 1 123 ? 10.133 6.083 -16.223 1.00 95.81 123 VAL A O 1
ATOM 955 N N . GLY A 1 124 ? 11.511 5.509 -14.547 1.00 95.06 124 GLY A N 1
ATOM 956 C CA . GLY A 1 124 ? 11.950 6.877 -14.257 1.00 95.06 124 GLY A CA 1
ATOM 957 C C . GLY A 1 124 ? 12.595 7.564 -15.466 1.00 95.06 124 GLY A C 1
ATOM 958 O O . GLY A 1 124 ? 12.200 8.668 -15.836 1.00 95.06 124 GLY A O 1
ATOM 959 N N . ALA A 1 125 ? 13.534 6.892 -16.133 1.00 96.31 125 ALA A N 1
ATOM 960 C CA . ALA A 1 125 ? 14.168 7.386 -17.352 1.00 96.31 125 ALA A CA 1
ATOM 961 C C . ALA A 1 125 ? 13.151 7.563 -18.487 1.00 96.31 125 ALA A C 1
ATOM 963 O O . ALA A 1 125 ? 13.174 8.577 -19.182 1.00 96.31 125 ALA A O 1
ATOM 964 N N . LEU A 1 126 ? 12.216 6.622 -18.645 1.00 95.62 126 LEU A N 1
ATOM 965 C CA . LEU A 1 126 ? 11.161 6.719 -19.646 1.00 95.62 126 LEU A CA 1
ATOM 966 C C . LEU A 1 126 ? 10.255 7.928 -19.395 1.00 95.62 126 LEU A C 1
ATOM 968 O O . LEU A 1 126 ? 9.931 8.621 -20.352 1.00 95.62 126 LEU A O 1
ATOM 972 N N . ILE A 1 127 ? 9.903 8.229 -18.138 1.00 94.25 127 ILE A N 1
ATOM 973 C CA . ILE A 1 127 ? 9.153 9.445 -17.773 1.00 94.25 127 ILE A CA 1
ATOM 974 C C . ILE A 1 127 ? 9.899 10.694 -18.253 1.00 94.25 127 ILE A C 1
ATOM 976 O O . ILE A 1 127 ? 9.290 11.554 -18.887 1.00 94.25 127 ILE A O 1
ATOM 980 N N . VAL A 1 128 ? 11.211 10.776 -18.004 1.00 93.62 128 VAL A N 1
ATOM 981 C CA . VAL A 1 128 ? 12.044 11.894 -18.476 1.00 93.62 128 VAL A CA 1
ATOM 982 C C . VAL A 1 128 ? 12.002 11.983 -20.000 1.00 93.62 128 VAL A C 1
ATOM 984 O O . VAL A 1 128 ? 11.683 13.041 -20.536 1.00 93.62 128 VAL A O 1
ATOM 987 N N . VAL A 1 129 ? 12.233 10.878 -20.708 1.00 93.75 129 VAL A N 1
ATOM 988 C CA . VAL A 1 129 ? 12.234 10.849 -22.179 1.00 93.75 129 VAL A CA 1
ATOM 989 C C . VAL A 1 129 ? 10.890 11.292 -22.760 1.00 93.75 129 VAL A C 1
ATOM 991 O O . VAL A 1 129 ? 10.864 12.148 -23.643 1.00 93.75 129 VAL A O 1
ATOM 994 N N . VAL A 1 130 ? 9.764 10.774 -22.257 1.00 92.31 130 VAL A N 1
ATOM 995 C CA . VAL A 1 130 ? 8.435 11.156 -22.774 1.00 92.31 130 VAL A CA 1
ATOM 996 C C . VAL A 1 130 ? 8.016 12.569 -22.373 1.00 92.31 130 VAL A C 1
ATOM 998 O O . VAL A 1 130 ? 7.083 13.115 -22.962 1.00 92.31 130 VAL A O 1
ATOM 1001 N N . SER A 1 131 ? 8.682 13.172 -21.385 1.00 88.81 131 SER A N 1
ATOM 1002 C CA . SER A 1 131 ? 8.424 14.558 -20.990 1.00 88.81 131 SER A CA 1
ATOM 1003 C C . SER A 1 131 ? 9.062 15.578 -21.941 1.00 88.81 131 SER A C 1
ATOM 1005 O O . SER A 1 131 ? 8.507 16.663 -22.093 1.00 88.81 131 SER A O 1
ATOM 1007 N N . ILE A 1 132 ? 10.137 15.216 -22.660 1.00 88.81 132 ILE A N 1
ATOM 1008 C CA . ILE A 1 132 ? 10.873 16.121 -23.567 1.00 88.81 132 ILE A CA 1
ATOM 1009 C C . ILE A 1 132 ? 9.961 16.766 -24.627 1.00 88.81 132 ILE A C 1
ATOM 1011 O O . ILE A 1 132 ? 9.976 17.988 -24.750 1.00 88.81 132 ILE A O 1
ATOM 1015 N N . PRO A 1 133 ? 9.117 16.023 -25.376 1.00 83.38 133 PRO A N 1
ATOM 1016 C CA . PRO A 1 133 ? 8.252 16.635 -26.389 1.00 83.38 133 PRO A CA 1
ATOM 1017 C C . PRO A 1 133 ? 7.156 17.528 -25.794 1.00 83.38 133 PRO A C 1
ATOM 1019 O O . PRO A 1 133 ? 6.554 18.332 -26.504 1.00 83.38 133 PRO A O 1
ATOM 1022 N N . SER A 1 134 ? 6.862 17.354 -24.504 1.00 74.38 134 SER A N 1
ATOM 1023 C CA . SER A 1 134 ? 5.842 18.118 -23.784 1.00 74.38 134 SER A CA 1
ATOM 1024 C C . SER A 1 134 ? 6.410 19.393 -23.159 1.00 74.38 134 SER A C 1
ATOM 1026 O O . SER A 1 134 ? 5.650 20.149 -22.549 1.00 74.38 134 SER A O 1
ATOM 1028 N N . ASP A 1 135 ? 7.710 19.655 -23.326 1.00 73.25 135 ASP A N 1
ATOM 1029 C CA . ASP A 1 135 ? 8.354 20.857 -22.820 1.00 73.25 135 ASP A CA 1
ATOM 1030 C C . ASP A 1 135 ? 7.795 22.090 -23.545 1.00 73.25 135 ASP A C 1
ATOM 1032 O O . ASP A 1 135 ? 7.998 22.315 -24.741 1.00 73.25 135 ASP A O 1
ATOM 1036 N N . ARG A 1 136 ? 6.984 22.867 -22.822 1.00 68.69 136 ARG A N 1
ATOM 1037 C CA . ARG A 1 136 ? 6.365 24.098 -23.313 1.00 68.69 136 ARG A CA 1
ATOM 1038 C C . ARG A 1 136 ? 7.117 25.260 -22.678 1.00 68.69 136 ARG A C 1
ATOM 1040 O O . ARG A 1 136 ? 6.753 25.639 -21.564 1.00 68.69 136 ARG A O 1
ATOM 1047 N N . PRO A 1 137 ? 8.072 25.903 -23.374 1.00 64.75 137 PRO A N 1
ATOM 1048 C CA . PRO A 1 137 ? 8.864 27.010 -22.831 1.00 64.75 137 PRO A CA 1
ATOM 1049 C C . PRO A 1 137 ? 8.059 28.322 -22.699 1.00 64.75 137 PRO A C 1
ATOM 1051 O O . PRO A 1 137 ? 8.574 29.418 -22.912 1.00 64.75 137 PRO A O 1
ATOM 1054 N N . ARG A 1 138 ? 6.764 28.245 -22.372 1.00 60.41 138 ARG A N 1
ATOM 1055 C CA . ARG A 1 138 ? 5.884 29.403 -22.201 1.00 60.41 138 ARG A CA 1
ATOM 1056 C C . ARG A 1 138 ? 6.317 30.177 -20.955 1.00 60.41 138 ARG A C 1
ATOM 1058 O O . ARG A 1 138 ? 6.154 29.688 -19.845 1.00 60.41 138 ARG A O 1
ATOM 1065 N N . GLY A 1 139 ? 6.834 31.390 -21.154 1.00 64.94 139 GLY A N 1
ATOM 1066 C CA . GLY A 1 139 ? 7.249 32.291 -20.072 1.00 64.94 139 GLY A CA 1
ATOM 1067 C C . GLY A 1 139 ? 8.740 32.252 -19.722 1.00 64.94 139 GLY A C 1
ATOM 1068 O O . GLY A 1 139 ? 9.167 33.016 -18.862 1.00 64.94 139 GLY A O 1
ATOM 1069 N N . PHE A 1 140 ? 9.544 31.428 -20.400 1.00 66.00 140 PHE A N 1
ATOM 1070 C CA . PHE A 1 140 ? 11.002 31.547 -20.342 1.00 66.00 140 PHE A CA 1
ATOM 1071 C C . PHE A 1 140 ? 11.478 32.605 -21.346 1.00 66.00 140 PHE A C 1
ATOM 1073 O O . PHE A 1 140 ? 10.897 32.739 -22.423 1.00 66.00 140 PHE A O 1
ATOM 1080 N N . ILE A 1 141 ? 12.533 33.360 -21.003 1.00 65.06 141 ILE A N 1
ATOM 1081 C CA . ILE A 1 141 ? 13.204 34.271 -21.944 1.00 65.06 141 ILE A CA 1
ATOM 1082 C C . ILE A 1 141 ? 13.818 33.406 -23.047 1.00 65.06 141 ILE A C 1
ATOM 1084 O O . ILE A 1 141 ? 14.924 32.886 -22.902 1.00 65.06 141 ILE A O 1
ATOM 1088 N N . GLN A 1 142 ? 13.077 33.225 -24.137 1.00 64.31 142 GLN A N 1
ATOM 1089 C CA . GLN A 1 142 ? 13.609 32.694 -25.380 1.00 64.31 142 GLN A CA 1
ATOM 1090 C C . GLN A 1 142 ? 14.613 33.724 -25.892 1.00 64.31 142 GLN A C 1
ATOM 1092 O O . GLN A 1 142 ? 14.236 34.787 -26.382 1.00 64.31 142 GLN A O 1
ATOM 1097 N N . ARG A 1 143 ? 15.903 33.449 -25.694 1.00 62.06 143 ARG A N 1
ATOM 1098 C CA . ARG A 1 143 ? 16.951 34.192 -26.384 1.00 62.06 143 ARG A CA 1
ATOM 1099 C C . ARG A 1 143 ? 16.914 33.701 -27.829 1.00 62.06 143 ARG A C 1
ATOM 1101 O O . ARG A 1 143 ? 17.297 32.562 -28.081 1.00 62.06 143 ARG A O 1
ATOM 1108 N N . VAL A 1 144 ? 16.314 34.517 -28.697 1.00 61.59 144 VAL A N 1
ATOM 1109 C CA . VAL A 1 144 ? 16.461 34.416 -30.156 1.00 61.59 144 VAL A CA 1
ATOM 1110 C C . VAL A 1 144 ? 17.927 34.511 -30.552 1.00 61.59 144 VAL A C 1
ATOM 1112 O O . VAL A 1 144 ? 18.672 35.242 -29.856 1.00 61.59 144 VAL A O 1
#